Protein AF-A0A2D9JR56-F1 (afdb_monomer)

Nearest PDB structures (foldseek):
  1wwp-assembly1_B  TM=2.506E-01  e=1.871E+00  Thermus thermophilus HB8
  4zwt-assembly1_A  TM=2.641E-01  e=5.170E+00  Tequatrovirus T4

Foldseek 3Di:
DDPDDDDPVLQVVLLVVLCVLLPPVLADDPVNLVVLLVDALVVLVVLLVLLVVLLVVLVVLVVVCVVVVHQLLVSLLVSDLVSFDPPSVLSVVSVVSNVPSVSHHSVSSVVSSVSSSSSSVNSSVSSVVSSVVNVVVD

Secondary structure (DSSP, 8-state):
----PPPHHHHHHHHHHHHHHHTT-SS--HHHHHHHHTS-HHHHHHHHHHHHHHHHHHHHHHHHHHHTT--HHHHHHHS-GGGS-SGGGHHHHHHHHHHTGGG--HHHHHHHHHHHHHHHHHHHHHHHHHHHHHHT--

Mean predicted aligned error: 6.78 Å

Solvent-accessible surface area (backbone atoms only — not comparable to full-atom values): 7668 Å² total; per-residue (Å²): 135,82,80,83,74,80,50,74,67,56,54,54,52,52,42,52,55,51,50,64,72,47,60,80,59,38,52,60,50,69,69,60,52,54,58,55,66,76,51,53,42,67,55,28,46,50,53,22,51,51,35,51,51,46,47,52,51,53,52,50,52,52,52,53,30,61,77,67,73,47,60,48,44,58,52,58,58,62,55,58,60,88,73,41,55,76,61,92,48,45,33,57,52,51,50,50,51,44,79,38,50,95,76,52,52,48,64,53,40,46,56,51,52,51,40,50,48,46,18,37,51,41,40,25,55,52,26,48,50,52,20,54,56,49,63,71,77,108

Sequence (138 aa):
MLGVVPSHNEVTTRRQAVRKVLDGRDIFSATRAAEFATHSAEHCRRAAHNTAQVARHIRARIRLAVGAQQSLADVVADISLDLITADHGWRDIFAGLRARRDRHDDVTSADTVEQYLRYLEHRETALLSLYRNKSKQH

Structure (mmCIF, N/CA/C/O backbone):
data_AF-A0A2D9JR56-F1
#
_entry.id   AF-A0A2D9JR56-F1
#
loop_
_atom_site.group_PDB
_atom_site.id
_atom_site.type_symbol
_atom_site.label_atom_id
_atom_site.label_alt_id
_atom_site.label_comp_id
_atom_site.label_asym_id
_atom_site.label_entity_id
_atom_site.label_seq_id
_atom_site.pdbx_PDB_ins_code
_atom_site.Cartn_x
_atom_site.Cartn_y
_atom_site.Cartn_z
_atom_site.occup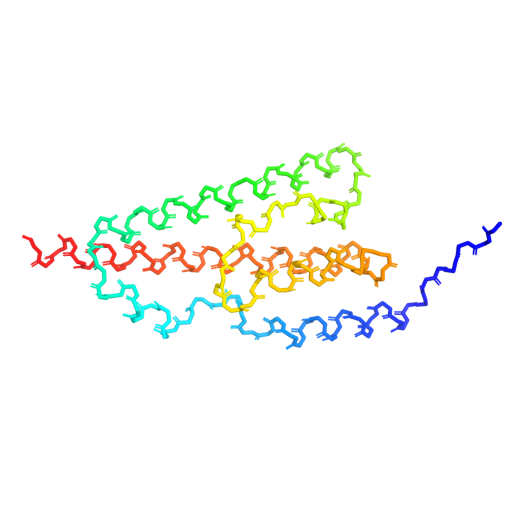ancy
_atom_site.B_iso_or_equiv
_atom_site.auth_seq_id
_atom_site.auth_comp_id
_atom_site.auth_asym_id
_atom_site.auth_atom_id
_atom_site.pdbx_PDB_model_num
ATOM 1 N N . MET A 1 1 ? -23.377 -3.701 29.939 1.00 40.38 1 MET A N 1
ATOM 2 C CA . MET A 1 1 ? -22.518 -4.611 29.152 1.00 40.38 1 MET A CA 1
ATOM 3 C C . MET A 1 1 ? -21.080 -4.162 29.353 1.00 40.38 1 MET A C 1
ATOM 5 O O . MET A 1 1 ? -20.757 -3.055 28.949 1.00 40.38 1 MET A O 1
ATOM 9 N N . LEU A 1 2 ? -20.265 -4.935 30.073 1.00 42.19 2 LEU A N 1
ATOM 10 C CA . LEU A 1 2 ? -18.855 -4.608 30.306 1.00 42.19 2 LEU A CA 1
ATOM 11 C C . LEU A 1 2 ? -18.060 -5.025 29.065 1.00 42.19 2 LEU A C 1
ATOM 13 O O . LEU A 1 2 ? -18.043 -6.205 28.720 1.00 42.19 2 LEU A O 1
ATOM 17 N N . GLY A 1 3 ? -17.460 -4.058 28.370 1.00 43.72 3 GLY A N 1
ATOM 18 C CA . GLY A 1 3 ? -16.547 -4.335 27.265 1.00 43.72 3 GLY A CA 1
ATOM 19 C C . GLY A 1 3 ? -15.349 -5.120 27.789 1.00 43.72 3 GLY A C 1
ATOM 20 O O . GLY A 1 3 ? -14.660 -4.663 28.699 1.00 43.72 3 GLY A O 1
ATOM 21 N N . VAL A 1 4 ? -15.130 -6.320 27.253 1.00 49.97 4 VAL A N 1
ATOM 22 C CA . VAL A 1 4 ? -13.950 -7.129 27.566 1.00 49.97 4 VAL A CA 1
ATOM 23 C C . VAL A 1 4 ? -12.743 -6.396 26.994 1.00 49.97 4 VAL A C 1
ATOM 25 O O . VAL A 1 4 ? -12.514 -6.412 25.786 1.00 49.97 4 VAL A O 1
ATOM 28 N N . VAL A 1 5 ? -12.001 -5.702 27.855 1.00 56.56 5 VAL A N 1
ATOM 29 C CA . VAL A 1 5 ? -10.730 -5.089 27.470 1.00 56.56 5 VAL A CA 1
ATOM 30 C C . VAL A 1 5 ? -9.735 -6.232 27.249 1.00 56.56 5 VAL A C 1
ATOM 32 O O . VAL A 1 5 ? -9.512 -7.016 28.176 1.00 56.56 5 VAL A O 1
ATOM 35 N N . PRO A 1 6 ? -9.161 -6.382 26.043 1.00 61.84 6 PRO A N 1
ATOM 36 C CA . PRO A 1 6 ? -8.207 -7.447 25.774 1.00 61.84 6 PRO A CA 1
ATOM 37 C C . PRO A 1 6 ? -6.993 -7.312 26.696 1.00 61.84 6 PRO A C 1
ATOM 39 O O . PRO A 1 6 ? -6.444 -6.224 26.878 1.00 61.84 6 PRO A O 1
ATOM 42 N N . SER A 1 7 ? -6.571 -8.430 27.285 1.00 71.00 7 SER A N 1
ATOM 43 C CA . SER A 1 7 ? -5.397 -8.466 28.158 1.00 71.00 7 SER A CA 1
ATOM 44 C C . SER A 1 7 ? -4.133 -8.070 27.385 1.00 71.00 7 SER A C 1
ATOM 46 O O . SER A 1 7 ? -3.984 -8.387 26.203 1.00 71.00 7 SER A O 1
ATOM 48 N N . HIS A 1 8 ? -3.178 -7.428 28.063 1.00 68.94 8 HIS A N 1
ATOM 49 C CA . HIS A 1 8 ? -1.878 -7.031 27.504 1.00 68.94 8 HIS A CA 1
ATOM 50 C C . HIS A 1 8 ? -1.150 -8.188 26.783 1.00 68.94 8 HIS A C 1
ATOM 52 O O . HIS A 1 8 ? -0.486 -7.987 25.761 1.00 68.94 8 HIS A O 1
ATOM 58 N N . ASN A 1 9 ? -1.327 -9.420 27.270 1.00 73.00 9 ASN A N 1
ATOM 59 C CA . ASN A 1 9 ? -0.738 -10.615 26.668 1.00 73.00 9 ASN A CA 1
ATOM 60 C C . ASN A 1 9 ? -1.380 -10.974 25.310 1.00 73.00 9 ASN A C 1
ATOM 62 O O . ASN A 1 9 ? -0.697 -11.388 24.372 1.00 73.00 9 ASN A O 1
ATOM 66 N N . GLU A 1 10 ? -2.690 -10.755 25.163 1.00 68.69 10 GLU A N 1
ATOM 67 C CA . GLU A 1 10 ? -3.402 -10.990 23.901 1.00 68.69 10 GLU A CA 1
ATOM 68 C C . GLU A 1 10 ? -3.013 -9.969 22.835 1.00 68.69 10 GLU A C 1
ATOM 70 O O . GLU A 1 10 ? -2.822 -10.330 21.674 1.00 68.69 10 GLU A O 1
ATOM 75 N N . VAL A 1 11 ? -2.853 -8.704 23.232 1.00 67.94 11 VAL A N 1
ATOM 76 C CA . VAL A 1 11 ? -2.402 -7.627 22.341 1.00 67.94 11 VAL A CA 1
ATOM 77 C C . VAL A 1 11 ? -1.008 -7.939 21.792 1.00 67.94 11 VAL A C 1
ATOM 79 O O . VAL A 1 11 ? -0.788 -7.902 20.581 1.00 67.94 11 VAL A O 1
ATOM 82 N N . THR A 1 12 ? -0.084 -8.334 22.666 1.00 74.62 12 THR A N 1
ATOM 83 C CA . THR A 1 12 ? 1.292 -8.686 22.286 1.00 74.62 12 THR A CA 1
ATOM 84 C C . THR A 1 12 ? 1.330 -9.892 21.343 1.00 74.62 12 THR A C 1
ATOM 86 O O . THR A 1 12 ? 2.007 -9.859 20.314 1.00 74.62 12 THR A O 1
ATOM 89 N N . THR A 1 13 ? 0.536 -10.926 21.635 1.00 76.38 13 THR A N 1
ATOM 90 C CA . THR A 1 13 ? 0.446 -12.137 20.803 1.00 76.38 13 THR A CA 1
ATOM 91 C C . THR A 1 13 ? -0.112 -11.830 19.410 1.00 76.38 13 THR A C 1
ATOM 93 O O . THR A 1 13 ? 0.426 -12.294 18.402 1.00 76.38 13 THR A O 1
ATOM 96 N N . ARG A 1 14 ? -1.168 -11.007 19.322 1.00 72.25 14 ARG A N 1
ATOM 97 C CA . ARG A 1 14 ? -1.761 -10.592 18.038 1.00 72.25 14 ARG A CA 1
ATOM 98 C C . ARG A 1 14 ? -0.774 -9.784 17.198 1.00 72.25 14 ARG A C 1
ATOM 100 O O . ARG A 1 14 ? -0.633 -10.067 16.008 1.00 72.25 14 ARG A O 1
ATOM 107 N N . ARG A 1 15 ? -0.038 -8.852 17.815 1.00 72.06 15 ARG A N 1
ATOM 108 C CA . ARG A 1 15 ? 1.013 -8.078 17.134 1.00 72.06 15 ARG A CA 1
ATOM 109 C C . ARG A 1 15 ? 2.117 -8.969 16.584 1.00 72.06 15 ARG A C 1
ATOM 111 O O . ARG A 1 15 ? 2.483 -8.821 15.424 1.00 72.06 15 ARG A O 1
ATOM 118 N N . GLN A 1 16 ? 2.606 -9.933 17.364 1.00 76.94 16 GLN A N 1
ATOM 119 C CA . GLN A 1 16 ? 3.628 -10.875 16.894 1.00 76.94 16 GLN A CA 1
ATOM 120 C C . GLN A 1 16 ? 3.142 -11.726 15.713 1.00 76.94 16 GLN A C 1
ATOM 122 O O . GLN A 1 16 ? 3.886 -11.923 14.753 1.00 76.94 16 GLN A O 1
ATOM 127 N N . ALA A 1 17 ? 1.889 -12.191 15.743 1.00 75.12 17 ALA A N 1
ATOM 128 C CA . ALA A 1 17 ? 1.309 -12.957 14.643 1.00 75.12 17 ALA A CA 1
ATOM 129 C C . ALA A 1 17 ? 1.213 -12.130 13.351 1.00 75.12 17 ALA A C 1
ATOM 131 O O . ALA A 1 17 ? 1.599 -12.611 12.286 1.00 75.12 17 ALA A O 1
ATOM 132 N N . VAL A 1 18 ? 0.759 -10.875 13.441 1.00 74.62 18 VAL A N 1
ATOM 133 C CA . VAL A 1 18 ? 0.695 -9.970 12.284 1.00 74.62 18 VAL A CA 1
ATOM 134 C C . VAL A 1 18 ? 2.094 -9.617 11.791 1.00 74.62 18 VAL A C 1
ATOM 136 O O . VAL A 1 18 ? 2.358 -9.739 10.599 1.00 74.62 18 VAL A O 1
ATOM 139 N N . ARG A 1 19 ? 3.031 -9.295 12.689 1.00 76.19 19 ARG A N 1
ATOM 140 C CA . ARG A 1 19 ? 4.431 -9.034 12.332 1.00 76.19 19 ARG A CA 1
ATOM 141 C C . ARG A 1 19 ? 5.040 -10.200 11.554 1.00 76.19 19 ARG A C 1
ATOM 143 O O . ARG A 1 19 ? 5.660 -9.968 10.528 1.00 76.19 19 ARG A O 1
ATOM 150 N N . LYS A 1 20 ? 4.798 -11.442 11.983 1.00 79.62 20 LYS A N 1
ATOM 151 C CA . LYS A 1 20 ? 5.274 -12.651 11.293 1.00 79.62 20 LYS A CA 1
ATOM 152 C C . LYS A 1 20 ? 4.658 -12.831 9.901 1.00 79.62 20 LYS A C 1
ATOM 154 O O . LYS A 1 20 ? 5.330 -13.321 9.004 1.00 79.62 20 LYS A O 1
ATOM 159 N N . VAL A 1 21 ? 3.388 -12.461 9.712 1.00 77.25 21 VAL A N 1
ATOM 160 C CA . VAL A 1 21 ? 2.731 -12.502 8.390 1.00 77.25 21 VAL A CA 1
ATOM 161 C C . VAL A 1 21 ? 3.313 -11.446 7.452 1.00 77.25 21 VAL A C 1
ATOM 163 O O . VAL A 1 21 ? 3.435 -11.703 6.254 1.00 77.25 21 VAL A O 1
ATOM 166 N N . LEU A 1 22 ? 3.654 -10.277 7.992 1.00 78.38 22 LEU A N 1
ATOM 167 C CA . LEU A 1 22 ? 4.131 -9.129 7.227 1.00 78.38 22 LEU A CA 1
ATOM 168 C C . LEU A 1 22 ? 5.648 -9.123 6.983 1.00 78.38 22 LEU A C 1
ATOM 170 O O . LEU A 1 22 ? 6.107 -8.394 6.109 1.00 78.38 22 LEU A O 1
ATOM 174 N N . ASP A 1 23 ? 6.413 -9.936 7.710 1.00 80.44 23 ASP A N 1
ATOM 175 C CA . ASP A 1 23 ? 7.873 -9.963 7.626 1.00 80.44 23 ASP A CA 1
ATOM 176 C C . ASP A 1 23 ? 8.367 -10.182 6.183 1.00 80.44 23 ASP A C 1
ATOM 178 O O . ASP A 1 23 ? 7.912 -11.086 5.475 1.00 80.44 23 ASP A O 1
ATOM 182 N N . GLY A 1 24 ? 9.255 -9.297 5.720 1.00 70.00 24 GLY A N 1
ATOM 183 C CA . GLY A 1 24 ? 9.790 -9.280 4.353 1.00 70.00 24 GLY A CA 1
ATOM 184 C C . GLY A 1 24 ? 8.810 -8.865 3.243 1.00 70.00 24 GLY A C 1
ATOM 185 O O . GLY A 1 24 ? 9.200 -8.862 2.074 1.00 70.00 24 GLY A O 1
ATOM 186 N N . ARG A 1 25 ? 7.550 -8.515 3.557 1.00 77.31 25 ARG A N 1
ATOM 187 C CA . ARG A 1 25 ? 6.547 -8.046 2.570 1.00 77.31 25 ARG A CA 1
ATOM 188 C C . ARG A 1 25 ? 6.554 -6.536 2.348 1.00 77.31 25 ARG A C 1
ATOM 190 O O . ARG A 1 25 ? 5.862 -6.056 1.452 1.00 77.31 25 ARG A O 1
ATOM 197 N N . ASP A 1 26 ? 7.321 -5.796 3.140 1.00 74.81 26 ASP A N 1
ATOM 198 C CA . ASP A 1 26 ? 7.587 -4.372 2.937 1.00 74.81 26 ASP A CA 1
ATOM 199 C C . ASP A 1 26 ? 8.536 -4.117 1.756 1.00 74.81 26 ASP A C 1
ATOM 201 O O . ASP A 1 26 ? 8.623 -2.997 1.266 1.00 74.81 26 ASP A O 1
ATOM 205 N N . ILE A 1 27 ? 9.193 -5.154 1.233 1.00 78.94 27 ILE A N 1
ATOM 206 C CA . ILE A 1 27 ? 10.083 -5.056 0.078 1.00 78.94 27 ILE A CA 1
ATOM 207 C C . ILE A 1 27 ? 9.335 -5.433 -1.204 1.00 78.94 27 ILE A C 1
ATOM 209 O O . ILE A 1 27 ? 8.650 -6.454 -1.295 1.00 78.94 27 ILE A O 1
ATOM 213 N N . PHE A 1 28 ? 9.511 -4.623 -2.249 1.00 80.56 28 PHE A N 1
ATOM 214 C CA . PHE A 1 28 ? 9.055 -4.976 -3.588 1.00 80.56 28 PHE A CA 1
ATOM 215 C C . PHE A 1 28 ? 9.898 -6.130 -4.148 1.00 80.56 28 PHE A C 1
ATOM 217 O O . PHE A 1 28 ? 11.088 -5.966 -4.415 1.00 80.56 28 PHE A O 1
ATOM 224 N N . SER A 1 29 ? 9.289 -7.310 -4.299 1.00 80.00 29 SER A N 1
ATOM 225 C CA . SER A 1 29 ? 10.032 -8.524 -4.654 1.00 80.00 29 SER A CA 1
ATOM 226 C C . SER A 1 29 ? 10.686 -8.475 -6.035 1.00 80.00 29 SER A C 1
ATOM 228 O O . SER A 1 29 ? 10.152 -7.909 -6.992 1.00 80.00 29 SER A O 1
ATOM 230 N N . ALA A 1 30 ? 11.822 -9.168 -6.156 1.00 80.31 30 ALA A N 1
ATOM 231 C CA . ALA A 1 30 ? 12.541 -9.325 -7.418 1.00 80.31 30 ALA A CA 1
ATOM 232 C C . ALA A 1 30 ? 11.669 -9.967 -8.512 1.00 80.31 30 ALA A C 1
ATOM 234 O O . ALA A 1 30 ? 11.736 -9.547 -9.664 1.00 80.31 30 ALA A O 1
ATOM 235 N N . THR A 1 31 ? 10.801 -10.921 -8.154 1.00 82.56 31 THR A N 1
ATOM 236 C CA . THR A 1 31 ? 9.851 -11.548 -9.087 1.00 82.56 31 THR A CA 1
ATOM 237 C C . THR A 1 31 ? 8.900 -10.520 -9.692 1.00 82.56 31 THR A C 1
ATOM 239 O O . THR A 1 31 ? 8.772 -10.443 -10.912 1.00 82.56 31 THR A O 1
ATOM 242 N N . ARG A 1 32 ? 8.298 -9.654 -8.866 1.00 83.94 32 ARG A N 1
ATOM 243 C CA . ARG A 1 32 ? 7.440 -8.572 -9.367 1.00 83.94 32 ARG A CA 1
ATOM 244 C C . ARG A 1 32 ? 8.225 -7.539 -10.168 1.00 83.94 32 ARG A C 1
ATOM 246 O O . ARG A 1 32 ? 7.739 -7.067 -11.191 1.00 83.94 32 ARG A O 1
ATOM 253 N N . ALA A 1 33 ? 9.449 -7.210 -9.763 1.00 81.69 33 ALA A N 1
ATOM 254 C CA . ALA A 1 33 ? 10.307 -6.325 -10.548 1.00 81.69 33 ALA A CA 1
ATOM 255 C C . ALA A 1 33 ? 10.624 -6.902 -11.941 1.00 81.69 33 ALA A C 1
ATOM 257 O O . ALA A 1 33 ? 10.592 -6.161 -12.924 1.00 81.69 33 ALA A O 1
ATOM 258 N N . ALA A 1 34 ? 10.864 -8.213 -12.041 1.00 83.62 34 ALA A N 1
ATOM 259 C CA . ALA A 1 34 ? 11.093 -8.905 -13.308 1.00 83.62 34 ALA A CA 1
ATOM 260 C C . ALA A 1 34 ? 9.845 -8.902 -14.208 1.00 83.62 34 ALA A C 1
ATOM 262 O O . ALA A 1 34 ? 9.962 -8.666 -15.409 1.00 83.62 34 ALA A O 1
ATOM 263 N N . GLU A 1 35 ? 8.647 -9.069 -13.640 1.00 85.38 35 GLU A N 1
ATOM 264 C CA . GLU A 1 35 ? 7.389 -8.911 -14.384 1.00 85.38 35 GLU A CA 1
ATOM 265 C C . GLU A 1 35 ? 7.255 -7.493 -14.957 1.00 85.38 35 GLU A C 1
ATOM 267 O O . GLU A 1 35 ? 6.968 -7.315 -16.138 1.00 85.38 35 GLU A O 1
ATOM 272 N N . PHE A 1 36 ? 7.533 -6.454 -14.165 1.00 83.38 36 PHE A N 1
ATOM 273 C CA . PHE A 1 36 ? 7.513 -5.074 -14.661 1.00 83.38 36 PHE A CA 1
ATOM 274 C C . PHE A 1 36 ? 8.625 -4.778 -15.674 1.00 83.38 36 PHE A C 1
ATOM 276 O O . PHE A 1 36 ? 8.466 -3.905 -16.529 1.00 83.38 36 PHE A O 1
ATOM 283 N N . ALA A 1 37 ? 9.730 -5.524 -15.652 1.00 81.50 37 ALA A N 1
ATOM 284 C CA . ALA A 1 37 ? 10.794 -5.380 -16.636 1.00 81.50 37 ALA A CA 1
ATOM 285 C C . ALA A 1 37 ? 10.363 -5.790 -18.058 1.00 81.50 37 ALA A C 1
ATOM 287 O O . ALA A 1 37 ? 10.976 -5.319 -19.016 1.00 81.50 37 ALA A O 1
ATOM 288 N N . THR A 1 38 ? 9.297 -6.580 -18.233 1.00 88.12 38 THR A N 1
ATOM 289 C CA . THR A 1 38 ? 8.746 -6.907 -19.566 1.00 88.12 38 THR A CA 1
ATOM 290 C C . THR A 1 38 ? 7.833 -5.808 -20.124 1.00 88.12 38 THR A C 1
ATOM 292 O O . THR A 1 38 ? 7.546 -5.785 -21.319 1.00 88.12 38 THR A O 1
ATOM 295 N N . HIS A 1 39 ? 7.419 -4.852 -19.289 1.00 89.38 39 HIS A N 1
ATOM 296 C CA . HIS A 1 39 ? 6.526 -3.767 -19.678 1.00 89.38 39 HIS A CA 1
ATOM 297 C C . HIS A 1 39 ? 7.275 -2.596 -20.342 1.00 89.38 39 HIS A C 1
ATOM 299 O O . HIS A 1 39 ? 8.505 -2.468 -20.271 1.00 89.38 39 HIS A O 1
ATOM 305 N N . SER A 1 40 ? 6.520 -1.707 -20.999 1.00 91.88 40 SER A N 1
ATOM 306 C CA . SER A 1 40 ? 7.067 -0.485 -21.600 1.00 91.88 40 SER A CA 1
ATOM 307 C C . SER A 1 40 ? 7.512 0.528 -20.538 1.00 91.88 40 SER A C 1
ATOM 309 O O . SER A 1 40 ? 7.005 0.540 -19.415 1.00 91.88 40 SER A O 1
ATOM 311 N N . ALA A 1 41 ? 8.437 1.425 -20.899 1.00 91.31 41 ALA A N 1
ATOM 312 C CA . ALA A 1 41 ? 8.901 2.490 -20.004 1.00 91.31 41 ALA A CA 1
ATOM 313 C C . ALA A 1 41 ? 7.727 3.332 -19.467 1.00 91.31 41 ALA A C 1
ATOM 315 O O . ALA A 1 41 ? 7.608 3.567 -18.264 1.00 91.31 41 ALA A O 1
ATOM 316 N N . GLU A 1 42 ? 6.805 3.709 -20.350 1.00 92.56 42 GLU A N 1
ATOM 317 C CA . GLU A 1 42 ? 5.628 4.494 -19.990 1.00 92.56 42 GLU A CA 1
ATOM 318 C C . GLU A 1 42 ? 4.674 3.734 -19.050 1.00 92.56 42 GLU A C 1
ATOM 320 O O . GLU A 1 42 ? 4.078 4.331 -18.152 1.00 92.56 42 GLU A O 1
ATOM 325 N N . HIS A 1 43 ? 4.563 2.408 -19.190 1.00 92.94 43 HIS A N 1
ATOM 326 C CA . HIS A 1 43 ? 3.817 1.594 -18.233 1.00 92.94 43 HIS A CA 1
ATOM 327 C C . HIS A 1 43 ? 4.443 1.679 -16.833 1.00 92.94 43 HIS A C 1
ATOM 329 O O . HIS A 1 43 ? 3.726 1.941 -15.867 1.00 92.94 43 HIS A O 1
ATOM 335 N N . CYS A 1 44 ? 5.769 1.540 -16.714 1.00 91.00 44 CYS A N 1
ATOM 336 C CA . CYS A 1 44 ? 6.471 1.683 -15.434 1.00 91.00 44 CYS A CA 1
ATOM 337 C C . CYS A 1 44 ? 6.269 3.079 -14.821 1.00 91.00 44 CYS A C 1
ATOM 339 O O . CYS A 1 44 ? 6.016 3.191 -13.621 1.00 91.00 44 CYS A O 1
ATOM 341 N N . ARG A 1 45 ? 6.307 4.143 -15.640 1.00 93.94 45 ARG A N 1
ATOM 342 C CA . ARG A 1 45 ? 6.059 5.526 -15.195 1.00 93.94 45 ARG A CA 1
ATOM 343 C C . ARG A 1 45 ? 4.649 5.700 -14.630 1.00 93.94 45 ARG A C 1
ATOM 345 O O . ARG A 1 45 ? 4.492 6.239 -13.534 1.00 93.94 45 ARG A O 1
ATOM 352 N N . ARG A 1 46 ? 3.624 5.223 -15.346 1.00 94.25 46 ARG A N 1
ATOM 353 C CA . ARG A 1 46 ? 2.230 5.281 -14.877 1.00 94.25 46 ARG A CA 1
ATOM 354 C C . ARG A 1 46 ? 2.025 4.460 -13.608 1.00 94.25 46 ARG A C 1
ATOM 356 O O . ARG A 1 46 ? 1.400 4.945 -12.671 1.00 94.25 46 ARG A O 1
ATOM 363 N N . ALA A 1 47 ? 2.588 3.256 -13.543 1.00 91.56 47 ALA A N 1
ATOM 364 C CA . ALA A 1 47 ? 2.502 2.408 -12.358 1.00 91.56 47 ALA A CA 1
ATOM 365 C C . ALA A 1 47 ? 3.164 3.061 -11.130 1.00 91.56 47 ALA A C 1
ATOM 367 O O . ALA A 1 47 ? 2.593 3.023 -10.037 1.00 91.56 47 ALA A O 1
ATOM 368 N N . ALA A 1 48 ? 4.320 3.714 -11.305 1.00 93.56 48 ALA A N 1
ATOM 369 C CA . ALA A 1 48 ? 4.973 4.483 -10.246 1.00 93.56 48 ALA A CA 1
ATOM 370 C C . ALA A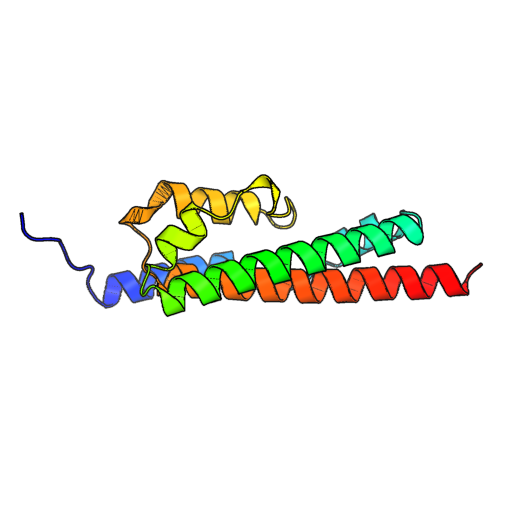 1 48 ? 4.093 5.653 -9.781 1.00 93.56 48 ALA A C 1
ATOM 372 O O . ALA A 1 48 ? 3.854 5.811 -8.586 1.00 93.56 48 ALA A O 1
ATOM 373 N N . HIS A 1 49 ? 3.535 6.423 -10.721 1.00 94.19 49 HIS A N 1
ATOM 374 C CA . HIS A 1 49 ? 2.649 7.541 -10.400 1.00 94.19 49 HIS A CA 1
ATOM 375 C C . HIS A 1 49 ? 1.406 7.098 -9.618 1.00 94.19 49 HIS A C 1
ATOM 377 O O . HIS A 1 49 ? 1.079 7.699 -8.593 1.00 94.19 49 HIS A O 1
ATOM 383 N N . ASN A 1 50 ? 0.751 6.024 -10.063 1.00 92.31 50 ASN A N 1
ATOM 384 C CA . ASN A 1 50 ? -0.415 5.456 -9.390 1.00 92.31 50 ASN A CA 1
ATOM 385 C C . ASN A 1 50 ? -0.055 4.977 -7.976 1.00 92.31 50 ASN A C 1
ATOM 387 O O . ASN A 1 50 ? -0.774 5.261 -7.022 1.00 92.31 50 ASN A O 1
ATOM 391 N N . THR A 1 51 ? 1.094 4.313 -7.821 1.00 93.56 51 THR A N 1
ATOM 392 C CA . THR A 1 51 ? 1.610 3.868 -6.514 1.00 93.56 51 THR A CA 1
ATOM 393 C C . THR A 1 51 ? 1.801 5.058 -5.562 1.00 93.56 51 THR A C 1
ATOM 395 O O . THR A 1 51 ? 1.313 5.033 -4.430 1.00 93.56 51 THR A O 1
ATOM 398 N N . ALA A 1 52 ? 2.404 6.147 -6.045 1.00 93.88 52 ALA A N 1
ATOM 399 C CA . ALA A 1 52 ? 2.594 7.374 -5.274 1.00 93.88 52 ALA A CA 1
ATOM 400 C C . ALA A 1 52 ? 1.262 8.050 -4.897 1.00 93.88 52 ALA A C 1
ATOM 402 O O . ALA A 1 52 ? 1.106 8.569 -3.788 1.00 93.88 52 ALA A O 1
ATOM 403 N N . GLN A 1 53 ? 0.283 8.058 -5.811 1.00 94.12 53 GLN A N 1
ATOM 404 C CA . GLN A 1 53 ? -1.058 8.588 -5.552 1.00 94.12 53 GLN A CA 1
ATOM 405 C C . GLN A 1 53 ? -1.772 7.807 -4.445 1.00 94.12 53 GLN A C 1
ATOM 407 O O . GLN A 1 53 ? -2.313 8.428 -3.529 1.00 94.12 53 GLN A O 1
ATOM 412 N N . VAL A 1 54 ? -1.714 6.472 -4.478 1.00 92.19 54 VAL A N 1
ATOM 413 C CA . VAL A 1 54 ? -2.279 5.613 -3.426 1.00 92.19 54 VAL A CA 1
ATOM 414 C C . VAL A 1 54 ? -1.623 5.909 -2.076 1.00 92.19 54 VAL A C 1
ATOM 416 O O . VAL A 1 54 ? -2.326 6.156 -1.096 1.00 92.19 54 VAL A O 1
ATOM 419 N N . ALA A 1 55 ? -0.288 5.974 -2.020 1.00 94.25 55 ALA A N 1
ATOM 420 C CA . ALA A 1 55 ? 0.427 6.280 -0.781 1.00 94.25 55 ALA A CA 1
ATOM 421 C C . ALA A 1 55 ? 0.032 7.654 -0.207 1.00 94.25 55 ALA A C 1
ATOM 423 O O . ALA A 1 55 ? -0.194 7.791 0.998 1.00 94.25 55 ALA A O 1
ATOM 424 N N . ARG A 1 56 ? -0.099 8.681 -1.062 1.00 94.31 56 ARG A N 1
ATOM 425 C CA . ARG A 1 56 ? -0.575 10.015 -0.652 1.00 94.31 56 ARG A CA 1
ATOM 426 C C . ARG A 1 56 ? -2.005 9.977 -0.123 1.00 94.31 56 ARG A C 1
ATOM 428 O O . ARG A 1 56 ? -2.272 10.588 0.909 1.00 94.31 56 ARG A O 1
ATOM 435 N N . HIS A 1 57 ? -2.898 9.258 -0.799 1.00 92.25 57 HIS A N 1
ATOM 436 C CA . HIS A 1 57 ? -4.292 9.130 -0.387 1.00 92.25 57 HIS A CA 1
ATOM 437 C C . HIS A 1 57 ? -4.412 8.479 0.998 1.00 92.25 57 HIS A C 1
ATOM 439 O O . HIS A 1 57 ? -5.069 9.026 1.884 1.00 92.25 57 HIS A O 1
ATOM 445 N N . ILE A 1 58 ? -3.708 7.365 1.217 1.00 91.75 58 ILE A N 1
ATOM 446 C CA . ILE A 1 58 ? -3.693 6.661 2.505 1.00 91.75 58 ILE A CA 1
ATOM 447 C C . ILE A 1 58 ? -3.130 7.567 3.610 1.00 91.75 58 ILE A C 1
ATOM 449 O O . ILE A 1 58 ? -3.768 7.737 4.646 1.00 91.75 58 ILE A O 1
ATOM 453 N N . ARG A 1 59 ? -1.991 8.235 3.377 1.00 93.25 59 ARG A N 1
ATOM 454 C CA . ARG A 1 59 ? -1.411 9.190 4.343 1.00 93.25 59 ARG A CA 1
ATOM 455 C C . ARG A 1 59 ? -2.371 10.332 4.685 1.00 93.25 59 ARG A C 1
ATOM 457 O O . ARG A 1 59 ? -2.462 10.717 5.848 1.00 93.25 59 ARG A O 1
ATOM 464 N N . ALA A 1 60 ? -3.086 10.874 3.700 1.00 91.81 60 ALA A N 1
ATOM 465 C CA . ALA A 1 60 ? -4.068 11.932 3.926 1.00 91.81 60 ALA A CA 1
ATOM 466 C C . ALA A 1 60 ? -5.233 11.446 4.801 1.00 91.81 60 ALA A C 1
ATOM 468 O O . ALA A 1 60 ? -5.601 12.128 5.755 1.00 91.81 60 ALA A O 1
ATOM 469 N N . ARG A 1 61 ? -5.761 10.246 4.533 1.00 90.25 61 ARG A N 1
ATOM 470 C CA . ARG A 1 61 ? -6.824 9.629 5.342 1.00 90.25 61 ARG A CA 1
ATOM 471 C C . ARG A 1 61 ? -6.391 9.406 6.790 1.00 90.25 61 ARG A C 1
ATOM 473 O O . ARG A 1 61 ? -7.128 9.777 7.694 1.00 90.25 61 ARG A O 1
ATOM 480 N N . ILE A 1 62 ? -5.179 8.895 7.008 1.00 89.62 62 ILE A N 1
ATOM 481 C CA . ILE A 1 62 ? -4.617 8.713 8.356 1.00 89.62 62 ILE A CA 1
ATOM 482 C C . ILE A 1 62 ? -4.496 10.056 9.080 1.00 89.62 62 ILE A C 1
ATOM 484 O O . ILE A 1 62 ? -4.906 10.171 10.228 1.00 89.62 62 ILE A O 1
ATOM 488 N N . ARG A 1 63 ? -3.971 11.096 8.417 1.00 90.31 63 ARG A N 1
ATOM 489 C CA . ARG A 1 63 ? -3.842 12.434 9.022 1.00 90.31 63 ARG A CA 1
ATOM 490 C C . ARG A 1 63 ? -5.191 13.015 9.440 1.00 90.31 63 ARG A C 1
ATOM 492 O O . ARG A 1 63 ? -5.289 13.572 10.529 1.00 90.31 63 ARG A O 1
ATOM 499 N N . LEU A 1 64 ? -6.213 12.875 8.594 1.00 89.38 64 LEU A N 1
ATOM 500 C CA . LEU A 1 64 ? -7.573 13.314 8.917 1.00 89.38 64 LEU A CA 1
ATOM 501 C C . LEU A 1 64 ? -8.124 12.569 10.134 1.00 89.38 64 LEU A C 1
ATOM 503 O O . LEU A 1 64 ? -8.674 13.198 11.031 1.00 89.38 64 LEU A O 1
ATOM 507 N N . ALA A 1 65 ? -7.918 11.256 10.195 1.00 87.00 65 ALA A N 1
ATOM 508 C CA . ALA A 1 65 ? -8.374 10.437 11.308 1.00 87.00 65 ALA A CA 1
ATOM 509 C C . ALA A 1 65 ? -7.681 10.783 12.627 1.00 87.00 65 ALA A C 1
ATOM 511 O O . ALA A 1 65 ? -8.349 10.922 13.646 1.00 87.00 65 ALA A O 1
ATOM 512 N N . VAL A 1 66 ? -6.362 11.007 12.599 1.00 85.75 66 VAL A N 1
ATOM 513 C CA . VAL A 1 66 ? -5.603 11.477 13.767 1.00 85.75 66 VAL A CA 1
ATOM 514 C C . VAL A 1 66 ? -6.143 12.825 14.251 1.00 85.75 66 VAL A C 1
ATOM 516 O O . VAL A 1 66 ? -6.373 12.996 15.445 1.00 85.75 66 VAL A O 1
ATOM 519 N N . GLY A 1 67 ? -6.407 13.767 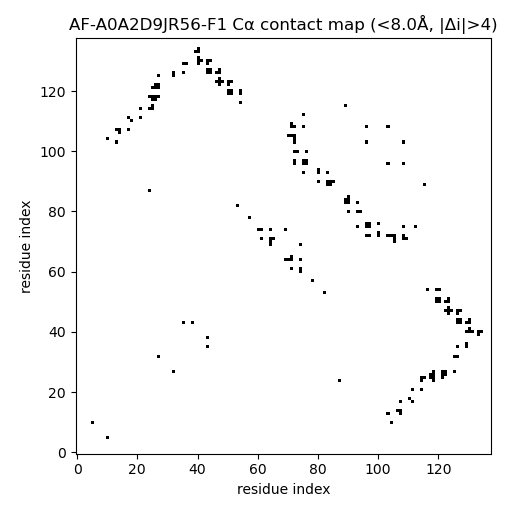13.337 1.00 86.50 67 GLY A N 1
ATOM 520 C CA . GLY A 1 67 ? -7.001 15.063 13.682 1.00 86.50 67 GLY A CA 1
ATOM 521 C C . GLY A 1 67 ? -8.420 14.957 14.252 1.00 86.50 67 GLY A C 1
ATOM 522 O O . GLY A 1 67 ? -8.795 15.747 15.113 1.00 86.50 67 GLY A O 1
ATOM 523 N N . ALA A 1 68 ? -9.187 13.961 13.809 1.00 87.75 68 ALA A N 1
ATOM 524 C CA . ALA A 1 68 ? -10.546 13.688 14.265 1.00 87.75 68 ALA A CA 1
ATOM 525 C C . ALA A 1 68 ? -10.624 12.721 15.465 1.00 87.75 68 ALA A C 1
ATOM 527 O O . ALA A 1 68 ? -11.727 12.352 15.858 1.00 87.75 68 ALA A O 1
ATOM 528 N N . GLN A 1 69 ? -9.484 12.29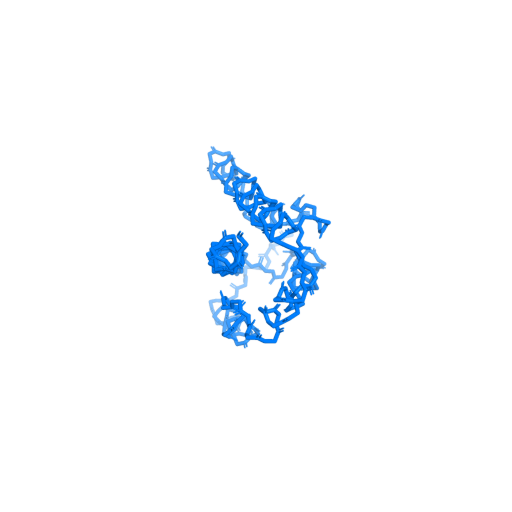3 16.029 1.00 86.06 69 GLN A N 1
ATOM 529 C CA . GLN A 1 69 ? -9.401 11.270 17.086 1.00 86.06 69 GLN A CA 1
ATOM 530 C C . GLN A 1 69 ? -10.152 9.968 16.738 1.00 86.06 69 GLN A C 1
ATOM 532 O O . GLN A 1 69 ? -10.701 9.292 17.606 1.00 86.06 69 GLN A O 1
ATOM 537 N N . GLN A 1 70 ? -10.189 9.622 15.452 1.00 86.50 70 GLN A N 1
ATOM 538 C CA . GLN A 1 70 ? -10.805 8.394 14.961 1.00 86.50 70 GLN A CA 1
ATOM 539 C C . GLN A 1 70 ? -9.861 7.206 15.146 1.00 86.50 70 GLN A C 1
ATOM 541 O O . GLN A 1 70 ? -8.646 7.332 14.972 1.00 86.50 70 GLN A O 1
ATOM 546 N N . SER A 1 71 ? -10.439 6.039 15.441 1.00 86.25 71 SER A N 1
ATOM 547 C CA . SER A 1 71 ? -9.701 4.778 15.482 1.00 86.25 71 SER A CA 1
ATOM 548 C C . SER A 1 71 ? -9.088 4.486 14.114 1.00 86.25 71 SER A C 1
ATOM 550 O O . SER A 1 71 ? -9.736 4.603 13.072 1.00 86.25 71 SER A O 1
ATOM 552 N N . LEU A 1 72 ? -7.826 4.069 14.107 1.00 84.56 72 LEU A N 1
ATOM 553 C CA . LEU A 1 72 ? -7.137 3.698 12.878 1.00 84.56 72 LEU A CA 1
ATOM 554 C C . LEU A 1 72 ? -7.721 2.419 12.261 1.00 84.56 72 LEU A C 1
ATOM 556 O O . LEU A 1 72 ? -7.694 2.271 11.038 1.00 84.56 72 LEU A O 1
ATOM 560 N N . ALA A 1 73 ? -8.296 1.529 13.074 1.00 83.50 73 ALA A N 1
ATOM 561 C CA . ALA A 1 73 ? -9.050 0.379 12.581 1.00 83.50 73 ALA A CA 1
ATOM 562 C C . ALA A 1 73 ? -10.246 0.806 11.705 1.00 83.50 73 ALA A C 1
ATOM 564 O O . ALA A 1 73 ? -10.489 0.190 10.665 1.00 83.50 73 ALA A O 1
ATOM 565 N N . ASP A 1 74 ? -10.933 1.899 12.056 1.00 83.56 74 ASP A N 1
ATOM 566 C CA . ASP A 1 74 ? -12.028 2.460 11.248 1.00 83.56 74 ASP A CA 1
ATOM 567 C C . ASP A 1 74 ? -11.515 3.036 9.928 1.00 83.56 74 ASP A C 1
ATOM 569 O O . ASP A 1 74 ? -12.086 2.808 8.863 1.00 83.56 74 ASP A O 1
ATOM 573 N N . VAL A 1 75 ? -10.361 3.702 9.961 1.00 85.19 75 VAL A N 1
ATOM 574 C CA . VAL A 1 75 ? -9.714 4.195 8.738 1.00 85.19 75 VAL A CA 1
ATOM 575 C C . VAL A 1 75 ? -9.377 3.045 7.799 1.00 85.19 75 VAL A C 1
ATOM 577 O O . VAL A 1 75 ? -9.656 3.133 6.605 1.00 85.19 75 VAL A O 1
ATOM 580 N N . VAL A 1 76 ? -8.791 1.962 8.314 1.00 85.88 76 VAL A N 1
ATOM 581 C CA . VAL A 1 76 ? -8.466 0.763 7.524 1.00 85.88 76 VAL A CA 1
ATOM 582 C C . VAL A 1 76 ? -9.735 0.109 6.969 1.00 85.88 76 VAL A C 1
ATOM 584 O O . VAL A 1 76 ? -9.760 -0.306 5.802 1.00 85.88 76 VAL A O 1
ATOM 587 N N . ALA A 1 77 ? -10.810 0.077 7.762 1.00 82.94 77 ALA A N 1
ATOM 588 C CA . ALA A 1 77 ? -12.134 -0.350 7.319 1.00 82.94 77 ALA A CA 1
ATOM 589 C C . ALA A 1 77 ? -12.670 0.476 6.143 1.00 82.94 77 ALA A C 1
ATOM 591 O O . ALA A 1 77 ? -13.339 -0.084 5.276 1.00 82.94 77 ALA A O 1
ATOM 592 N N . ASP A 1 78 ? -12.270 1.741 6.031 1.00 85.19 78 ASP A N 1
ATOM 593 C CA . ASP A 1 78 ? -12.692 2.645 4.963 1.00 85.19 78 ASP A CA 1
ATOM 594 C C . ASP A 1 78 ? -11.768 2.665 3.726 1.00 85.19 78 ASP A C 1
ATOM 596 O O . ASP A 1 78 ? -12.228 3.006 2.636 1.00 85.19 78 ASP A O 1
ATOM 600 N N . ILE A 1 79 ? -10.480 2.288 3.822 1.00 8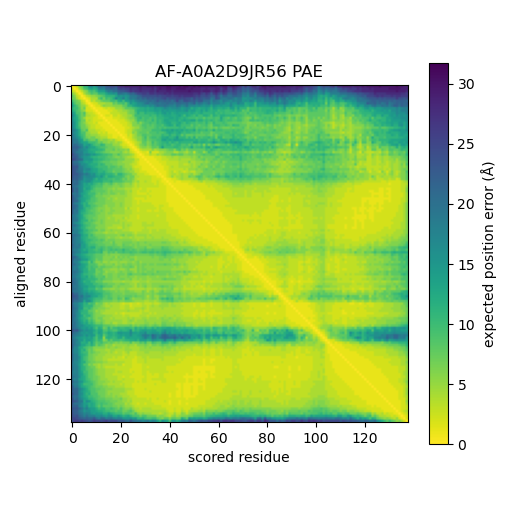6.12 79 ILE A N 1
ATOM 601 C CA . ILE A 1 79 ? -9.544 2.316 2.665 1.00 86.12 79 ILE A CA 1
ATOM 602 C C . ILE A 1 79 ? -9.954 1.307 1.587 1.00 86.12 79 ILE A C 1
ATOM 604 O O . ILE A 1 79 ? -9.665 0.119 1.726 1.00 86.12 79 ILE A O 1
ATOM 608 N N . SER A 1 80 ? -10.588 1.774 0.505 1.00 86.06 80 SER A N 1
ATOM 609 C CA . SER A 1 80 ? -11.060 0.918 -0.593 1.00 86.06 80 SER A CA 1
ATOM 610 C C . SER A 1 80 ? -10.023 -0.134 -1.006 1.00 86.06 80 SER A C 1
ATOM 612 O O . SER A 1 80 ? -8.888 0.200 -1.352 1.00 86.06 80 SER A O 1
ATOM 614 N N . LEU A 1 81 ? -10.428 -1.411 -0.993 1.00 87.56 81 LEU A N 1
ATOM 615 C CA . LEU A 1 81 ? -9.551 -2.533 -1.345 1.00 87.56 81 LEU A CA 1
ATOM 616 C C . LEU A 1 81 ? -9.086 -2.486 -2.802 1.00 87.56 81 LEU A C 1
ATOM 618 O O . LEU A 1 81 ? -8.069 -3.090 -3.122 1.00 87.56 81 LEU A O 1
ATOM 622 N N . ASP A 1 82 ? -9.783 -1.754 -3.671 1.00 88.00 82 ASP A N 1
ATOM 623 C CA . ASP A 1 82 ? -9.370 -1.574 -5.065 1.00 88.00 82 ASP A CA 1
ATOM 624 C C . ASP A 1 82 ? -8.161 -0.635 -5.206 1.00 88.00 82 ASP A C 1
ATOM 626 O O . ASP A 1 82 ? -7.484 -0.644 -6.230 1.00 88.00 82 ASP A O 1
ATO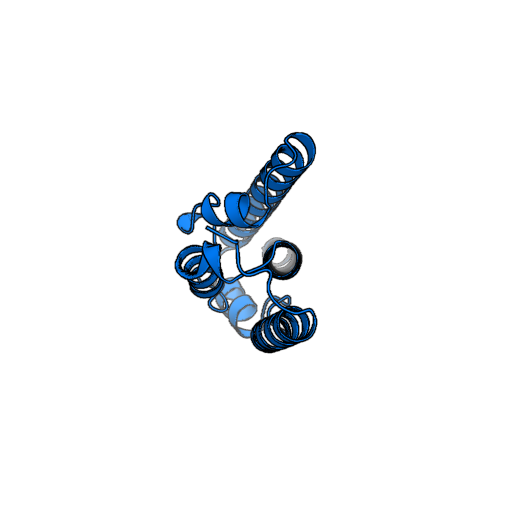M 630 N N . LEU A 1 83 ? -7.847 0.139 -4.160 1.00 84.12 83 LEU A N 1
ATOM 631 C CA . LEU A 1 83 ? -6.604 0.908 -4.060 1.00 84.12 83 LEU A CA 1
ATOM 632 C C . LEU A 1 83 ? -5.435 0.054 -3.552 1.00 84.12 83 LEU A C 1
ATOM 634 O O . LEU A 1 83 ? -4.277 0.466 -3.653 1.00 84.12 83 LEU A O 1
ATOM 638 N N . ILE A 1 84 ? -5.721 -1.116 -2.975 1.00 88.31 84 ILE A N 1
ATOM 639 C CA . ILE A 1 84 ? -4.706 -2.009 -2.430 1.00 88.31 84 ILE A CA 1
ATOM 640 C C . ILE A 1 84 ? -4.203 -2.920 -3.541 1.00 88.31 84 ILE A C 1
ATOM 642 O O . ILE A 1 84 ? -4.983 -3.573 -4.234 1.00 88.31 84 ILE A O 1
ATOM 646 N N . THR A 1 85 ? -2.884 -2.973 -3.725 1.00 82.88 85 THR A N 1
ATOM 647 C CA . THR A 1 85 ? -2.318 -3.857 -4.742 1.00 82.88 85 THR A CA 1
ATOM 648 C C . THR A 1 85 ? -2.618 -5.324 -4.416 1.00 82.88 85 THR A C 1
ATOM 650 O O . THR A 1 85 ? -2.629 -5.741 -3.257 1.00 82.88 85 THR A O 1
ATOM 653 N N . ALA A 1 86 ? -2.836 -6.127 -5.457 1.00 79.25 86 ALA A N 1
ATOM 654 C CA . ALA A 1 86 ? -2.936 -7.580 -5.329 1.00 79.25 86 ALA A CA 1
ATOM 655 C C . ALA A 1 86 ? -1.570 -8.236 -5.043 1.00 79.25 86 ALA A C 1
ATOM 657 O O . ALA A 1 86 ? -1.489 -9.432 -4.768 1.00 79.25 86 ALA A O 1
ATOM 658 N N . ASP A 1 87 ? -0.484 -7.463 -5.111 1.00 79.56 87 ASP A N 1
ATOM 659 C CA . ASP A 1 87 ? 0.856 -7.940 -4.79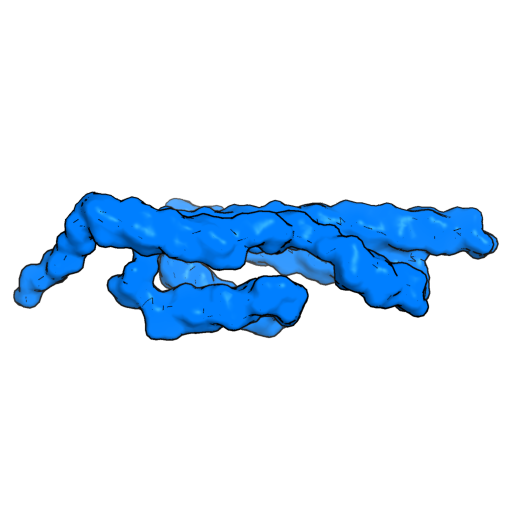8 1.00 79.56 87 ASP A CA 1
ATOM 660 C C . ASP A 1 87 ? 0.941 -8.401 -3.342 1.00 79.56 87 ASP A C 1
ATOM 662 O O . ASP A 1 87 ? 0.383 -7.776 -2.441 1.00 79.56 87 ASP A O 1
ATOM 666 N N . HIS A 1 88 ? 1.665 -9.496 -3.111 1.00 75.25 88 HIS A N 1
ATOM 667 C CA . HIS A 1 88 ? 1.983 -9.992 -1.769 1.00 75.25 88 HIS A CA 1
ATOM 668 C C . HIS A 1 88 ? 0.767 -10.198 -0.847 1.00 75.25 88 HIS A C 1
ATOM 670 O O . HIS A 1 88 ? 0.915 -10.158 0.374 1.00 75.25 88 HIS A O 1
ATOM 676 N N . GLY A 1 89 ? -0.425 -10.443 -1.403 1.00 83.62 89 GLY A N 1
ATOM 677 C CA . GLY A 1 89 ? -1.645 -10.648 -0.617 1.00 83.62 89 GLY A CA 1
ATOM 678 C C . GLY A 1 89 ? -2.044 -9.430 0.221 1.00 83.62 89 GLY A C 1
ATOM 679 O O . GLY A 1 89 ? -2.784 -9.582 1.189 1.00 83.62 89 GLY A O 1
ATOM 680 N N . TRP A 1 90 ? -1.564 -8.223 -0.115 1.00 89.56 90 TRP A N 1
ATOM 681 C CA . TRP A 1 90 ? -1.906 -7.001 0.620 1.00 89.56 90 TRP A CA 1
ATOM 682 C C . TRP A 1 90 ? -3.417 -6.774 0.654 1.00 89.56 90 TRP A C 1
ATOM 684 O O . TRP A 1 90 ? -3.964 -6.443 1.705 1.00 89.56 90 TRP A O 1
ATOM 694 N N . ARG A 1 91 ? -4.115 -7.039 -0.457 1.00 90.25 91 ARG A N 1
ATOM 695 C CA . ARG A 1 91 ? -5.582 -6.979 -0.508 1.00 90.25 91 ARG A CA 1
ATOM 696 C C . ARG A 1 91 ? -6.236 -7.921 0.508 1.00 90.25 91 ARG A C 1
ATOM 698 O O . ARG A 1 91 ? -7.159 -7.497 1.197 1.00 90.25 91 ARG A O 1
ATOM 705 N N . ASP A 1 92 ? -5.738 -9.148 0.643 1.00 88.94 92 ASP A N 1
ATOM 706 C CA . ASP A 1 92 ? -6.275 -10.146 1.578 1.00 88.94 92 ASP A CA 1
ATOM 707 C C . ASP A 1 92 ? -5.974 -9.789 3.034 1.00 88.94 92 ASP A C 1
ATOM 709 O O . ASP A 1 92 ? -6.815 -9.983 3.909 1.00 88.94 92 ASP A O 1
ATOM 713 N N . ILE A 1 93 ? -4.798 -9.215 3.301 1.00 87.88 93 ILE A N 1
ATOM 714 C CA . ILE A 1 93 ? -4.425 -8.709 4.626 1.00 87.88 93 ILE A CA 1
ATOM 715 C C . ILE A 1 93 ? -5.377 -7.584 5.038 1.00 87.88 93 ILE A C 1
ATOM 717 O O . ILE A 1 93 ? -5.968 -7.646 6.116 1.00 87.88 93 ILE A O 1
ATOM 721 N N . PHE A 1 94 ? -5.575 -6.587 4.170 1.00 88.88 94 PHE A N 1
ATOM 722 C CA . PHE A 1 94 ? -6.520 -5.505 4.440 1.00 88.88 94 PHE A CA 1
ATOM 723 C C . PHE A 1 94 ? -7.942 -6.054 4.583 1.00 88.88 94 PHE A C 1
ATOM 725 O O . PHE A 1 94 ? -8.609 -5.729 5.558 1.00 88.88 94 PHE A O 1
ATOM 732 N N . ALA A 1 95 ? -8.396 -6.947 3.698 1.00 89.06 95 ALA A N 1
ATOM 733 C CA . ALA A 1 95 ? -9.705 -7.590 3.817 1.00 89.06 95 ALA A CA 1
ATOM 734 C C . ALA A 1 95 ? -9.870 -8.347 5.148 1.00 89.06 95 ALA A C 1
ATOM 736 O O . ALA A 1 95 ? -10.918 -8.252 5.786 1.00 89.06 95 ALA A O 1
ATOM 737 N N . GLY A 1 96 ? -8.827 -9.045 5.601 1.00 85.75 96 GLY A N 1
ATOM 738 C CA . GLY A 1 96 ? -8.789 -9.742 6.883 1.00 85.75 96 GLY A CA 1
ATOM 739 C C . GLY A 1 96 ? -8.882 -8.795 8.079 1.00 85.75 96 GLY A C 1
ATOM 740 O O . GLY A 1 96 ? -9.655 -9.070 8.999 1.00 85.75 96 GLY A O 1
ATOM 741 N N . LEU A 1 97 ? -8.165 -7.665 8.042 1.00 84.06 97 LEU A N 1
ATOM 742 C CA . LEU A 1 97 ? -8.276 -6.612 9.057 1.00 84.06 97 LEU A CA 1
ATOM 743 C C . LEU A 1 97 ? -9.696 -6.040 9.111 1.00 84.06 97 LEU A C 1
ATOM 745 O O . LEU A 1 97 ? -10.254 -5.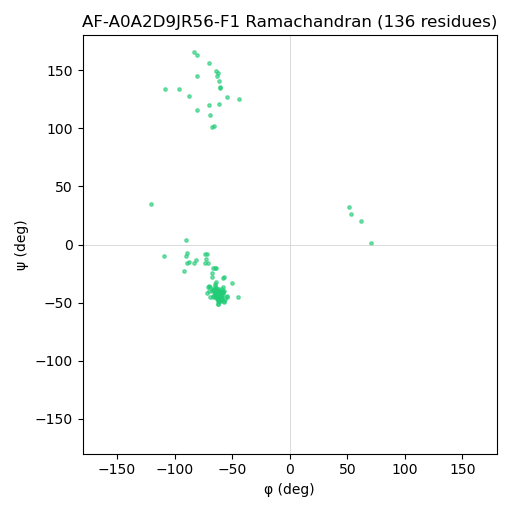906 10.199 1.00 84.06 97 LEU A O 1
ATOM 749 N N . ARG A 1 98 ? -10.319 -5.784 7.950 1.00 86.19 98 ARG A N 1
ATOM 750 C CA . ARG A 1 98 ? -11.711 -5.307 7.870 1.00 86.19 98 ARG A CA 1
ATOM 751 C C . ARG A 1 98 ? -12.701 -6.312 8.454 1.00 86.19 98 ARG A C 1
ATOM 753 O O . ARG A 1 98 ? -13.545 -5.950 9.266 1.00 86.19 98 ARG A O 1
ATOM 760 N N . ALA A 1 99 ? -12.588 -7.580 8.060 1.00 83.06 99 ALA A N 1
ATOM 761 C CA . ALA A 1 99 ? -13.494 -8.647 8.488 1.00 83.06 99 ALA A CA 1
ATOM 762 C C . ALA A 1 99 ? -13.410 -8.941 9.995 1.00 83.06 99 ALA A C 1
ATOM 764 O O . ALA A 1 99 ? -14.322 -9.533 10.568 1.00 83.06 99 ALA A O 1
ATOM 765 N N . ARG A 1 100 ? -12.306 -8.551 10.640 1.00 77.06 100 ARG A N 1
ATOM 766 C CA . ARG A 1 100 ? -12.042 -8.773 12.064 1.00 77.06 100 ARG A CA 1
ATOM 767 C C . ARG A 1 100 ? -11.837 -7.456 12.813 1.00 77.06 100 ARG A C 1
ATOM 769 O O . ARG A 1 100 ? -11.050 -7.423 13.756 1.00 77.06 100 ARG A O 1
ATOM 776 N N . ARG A 1 101 ? -12.560 -6.401 12.415 1.00 71.31 101 ARG A N 1
ATOM 777 C CA . ARG A 1 101 ? -12.490 -5.050 13.002 1.00 71.31 101 ARG A CA 1
ATOM 778 C C . ARG A 1 101 ? -12.493 -5.064 14.534 1.00 71.31 101 ARG A C 1
ATOM 780 O O . ARG A 1 101 ? -11.625 -4.456 15.142 1.00 71.31 101 ARG A O 1
ATOM 787 N N . ASP A 1 102 ? -13.370 -5.854 15.152 1.00 68.75 102 ASP A N 1
ATOM 788 C CA . ASP A 1 102 ? -13.501 -5.916 16.619 1.00 68.75 102 ASP A CA 1
ATOM 789 C C . ASP A 1 102 ? -12.347 -6.659 17.326 1.00 68.75 102 ASP A C 1
ATOM 791 O O . ASP A 1 102 ? -12.279 -6.698 18.553 1.00 68.75 102 ASP A O 1
ATOM 795 N N . ARG A 1 103 ? -11.452 -7.315 16.572 1.00 66.31 103 ARG A N 1
ATOM 796 C CA . ARG A 1 103 ? -10.379 -8.177 17.105 1.00 66.31 103 ARG A CA 1
ATOM 797 C C . ARG A 1 103 ? -8.978 -7.586 16.954 1.00 66.31 103 ARG A C 1
ATOM 799 O O . ARG A 1 103 ? -8.037 -8.149 17.522 1.00 66.31 103 ARG A O 1
ATOM 806 N N . HIS A 1 104 ? -8.826 -6.494 16.208 1.00 65.44 104 HIS A N 1
ATOM 807 C CA . HIS A 1 104 ? -7.547 -5.821 15.988 1.00 65.44 104 HIS A CA 1
ATOM 808 C C . HIS A 1 104 ? -7.515 -4.492 16.741 1.00 65.44 104 HIS A C 1
ATOM 810 O O . HIS A 1 104 ? -8.474 -3.731 16.701 1.00 65.44 104 HIS A O 1
ATOM 816 N N . ASP A 1 105 ? -6.413 -4.224 17.443 1.00 71.69 105 ASP A N 1
ATOM 817 C CA . ASP A 1 105 ? -6.194 -2.920 18.061 1.00 71.69 105 ASP A CA 1
ATOM 818 C C . ASP A 1 105 ? -5.676 -1.907 17.023 1.00 71.69 105 ASP A C 1
ATOM 820 O O . ASP A 1 105 ? -5.189 -2.267 15.942 1.00 71.69 105 ASP A O 1
ATOM 824 N N . ASP A 1 106 ? -5.761 -0.619 17.360 1.00 79.81 106 ASP A N 1
ATOM 825 C CA . ASP A 1 106 ? -5.247 0.465 16.513 1.00 79.81 106 ASP A CA 1
ATOM 826 C C . ASP A 1 106 ? -3.759 0.305 16.201 1.00 79.81 106 ASP A C 1
ATOM 828 O O . ASP A 1 106 ? -3.309 0.706 15.132 1.00 79.81 106 ASP A O 1
ATOM 832 N N . VAL A 1 107 ? -2.999 -0.336 17.089 1.00 79.19 107 VAL A N 1
ATOM 833 C CA . VAL A 1 107 ? -1.570 -0.573 16.871 1.00 79.19 107 VAL A CA 1
ATOM 834 C C . VAL A 1 107 ? -1.324 -1.631 15.801 1.00 79.19 107 VAL A C 1
ATOM 836 O O . VAL A 1 107 ? -0.484 -1.426 14.935 1.00 79.19 107 VAL A O 1
ATOM 839 N N . THR A 1 108 ? -2.086 -2.725 15.780 1.00 83.00 108 THR A N 1
ATOM 840 C CA . THR A 1 108 ? -2.007 -3.718 14.698 1.00 83.00 108 THR A CA 1
ATOM 841 C C . THR A 1 108 ? -2.364 -3.091 13.347 1.00 83.00 108 THR A C 1
ATOM 843 O O . THR A 1 108 ? -1.725 -3.370 12.326 1.00 83.00 108 THR A O 1
ATOM 846 N N . SER A 1 109 ? -3.376 -2.219 13.343 1.00 85.44 109 SER A N 1
ATOM 847 C CA . SER A 1 109 ? -3.771 -1.456 12.157 1.00 85.44 109 SER A CA 1
ATOM 848 C C . SER A 1 109 ? -2.660 -0.493 11.725 1.00 85.44 109 SER A C 1
ATOM 850 O O . SER A 1 109 ? -2.345 -0.424 10.538 1.00 85.44 109 SER A O 1
ATOM 852 N N . ALA A 1 110 ? -2.006 0.177 12.679 1.00 84.94 110 ALA A N 1
ATOM 853 C CA . ALA A 1 110 ? -0.886 1.082 12.432 1.00 84.94 110 ALA A CA 1
ATOM 854 C C . ALA A 1 110 ? 0.310 0.359 11.824 1.00 84.94 110 ALA A C 1
ATOM 856 O O . ALA A 1 110 ? 0.771 0.760 10.758 1.00 84.94 110 ALA A O 1
ATOM 857 N N . ASP A 1 111 ? 0.744 -0.743 12.435 1.00 86.25 111 ASP A N 1
ATOM 858 C CA . ASP A 1 111 ? 1.876 -1.537 11.960 1.00 86.25 111 ASP A CA 1
ATOM 859 C C . ASP A 1 111 ? 1.642 -2.050 10.532 1.00 86.25 111 ASP A C 1
ATOM 861 O O . ASP A 1 111 ? 2.549 -2.036 9.697 1.00 86.25 111 ASP A O 1
ATOM 865 N N . THR A 1 112 ? 0.417 -2.496 10.228 1.00 88.38 112 THR A N 1
ATOM 866 C CA . THR A 1 112 ? 0.078 -3.006 8.891 1.00 88.38 112 THR A CA 1
ATOM 867 C C . THR A 1 112 ? 0.074 -1.892 7.852 1.00 88.38 112 THR A C 1
ATOM 869 O O . THR A 1 112 ? 0.634 -2.045 6.765 1.00 88.38 112 THR A O 1
ATOM 872 N N . VAL A 1 113 ? -0.540 -0.757 8.183 1.00 90.50 113 VAL A N 1
ATOM 873 C CA . VAL A 1 113 ? -0.598 0.412 7.303 1.00 90.50 113 VAL A CA 1
ATOM 874 C C . VAL A 1 113 ? 0.795 0.991 7.066 1.00 90.50 113 VAL A C 1
ATOM 876 O O . VAL A 1 113 ? 1.123 1.333 5.932 1.00 90.50 113 VAL A O 1
ATOM 879 N N . GLU A 1 114 ? 1.633 1.069 8.098 1.00 90.19 114 GLU A N 1
ATOM 880 C CA . GLU A 1 114 ? 3.012 1.532 7.978 1.00 90.19 114 GLU A CA 1
ATOM 881 C C . GLU A 1 114 ? 3.817 0.631 7.039 1.00 90.19 114 GLU A C 1
ATOM 883 O O . GLU A 1 114 ? 4.456 1.126 6.109 1.00 90.19 114 GLU A O 1
ATOM 888 N N . GLN A 1 115 ? 3.746 -0.689 7.223 1.00 90.69 115 GLN A N 1
ATOM 889 C CA . GLN A 1 115 ? 4.447 -1.627 6.346 1.00 90.69 115 GLN A CA 1
ATOM 890 C C . GLN A 1 115 ? 3.934 -1.574 4.907 1.00 90.69 115 GLN A C 1
ATOM 892 O O . GLN A 1 115 ? 4.733 -1.626 3.973 1.00 90.69 115 GLN A O 1
ATOM 897 N N . TYR A 1 116 ? 2.628 -1.388 4.704 1.00 92.88 116 TYR A N 1
ATOM 898 C CA . TYR A 1 116 ? 2.086 -1.198 3.362 1.00 92.88 116 TYR A CA 1
ATOM 899 C C . TYR A 1 116 ? 2.586 0.099 2.711 1.00 92.88 116 TYR A C 1
ATOM 901 O O . TYR A 1 116 ? 2.927 0.116 1.530 1.00 92.88 116 TYR A O 1
ATOM 909 N N . LEU A 1 117 ? 2.687 1.191 3.473 1.00 93.00 117 LEU A N 1
ATOM 910 C CA . LEU A 1 117 ? 3.251 2.446 2.972 1.00 93.00 117 LEU A CA 1
ATOM 911 C C . LEU A 1 117 ? 4.734 2.303 2.602 1.00 93.00 117 LEU A C 1
ATOM 913 O O . LEU A 1 117 ? 5.132 2.826 1.561 1.00 93.00 117 LEU A O 1
ATOM 917 N N . ARG A 1 118 ? 5.526 1.569 3.396 1.00 92.38 118 ARG A N 1
ATOM 918 C CA . ARG A 1 118 ? 6.920 1.229 3.053 1.00 92.38 118 ARG A CA 1
ATOM 919 C C . ARG A 1 118 ? 6.987 0.397 1.773 1.00 92.38 118 ARG A C 1
ATOM 921 O O . ARG A 1 118 ? 7.757 0.717 0.872 1.00 92.38 118 ARG A O 1
ATOM 928 N N . TYR A 1 119 ? 6.110 -0.596 1.638 1.00 93.44 119 TYR A N 1
ATOM 929 C CA . TYR A 1 119 ? 5.983 -1.382 0.413 1.00 93.44 119 TYR A CA 1
ATOM 930 C C . TYR A 1 119 ? 5.702 -0.514 -0.821 1.00 93.44 119 TYR A C 1
ATOM 932 O O . TYR A 1 119 ? 6.364 -0.668 -1.851 1.00 93.44 119 TYR A O 1
ATOM 940 N N . LEU A 1 120 ? 4.753 0.423 -0.731 1.00 93.81 120 LEU A N 1
ATOM 941 C CA . LEU A 1 120 ? 4.442 1.334 -1.835 1.00 93.81 120 LEU A CA 1
ATOM 942 C C . LEU A 1 120 ? 5.645 2.209 -2.210 1.00 93.81 120 LEU A C 1
ATOM 944 O O . LEU A 1 120 ? 5.888 2.426 -3.393 1.00 93.81 120 LEU A O 1
ATOM 948 N N . GLU A 1 121 ? 6.424 2.665 -1.232 1.00 93.00 121 GLU A N 1
ATOM 949 C CA . GLU A 1 121 ? 7.640 3.453 -1.461 1.00 93.00 121 GLU A CA 1
ATOM 950 C C . GLU A 1 121 ? 8.745 2.642 -2.158 1.00 93.00 121 GLU A C 1
ATOM 952 O O . GLU A 1 121 ? 9.334 3.097 -3.147 1.00 93.00 121 GLU A O 1
ATOM 957 N N . HIS A 1 122 ? 8.983 1.406 -1.712 1.00 92.62 122 HIS A N 1
ATOM 958 C CA . HIS A 1 122 ? 9.917 0.495 -2.375 1.00 92.62 122 HIS A CA 1
ATOM 959 C C . HIS A 1 122 ? 9.476 0.176 -3.809 1.00 92.62 122 HIS A C 1
ATOM 961 O O . HIS A 1 122 ? 10.293 0.204 -4.735 1.00 92.62 122 HIS A O 1
ATOM 967 N N . ARG A 1 123 ? 8.178 -0.068 -4.014 1.00 92.81 123 ARG A N 1
ATOM 968 C CA . ARG A 1 123 ? 7.588 -0.315 -5.335 1.00 92.81 123 ARG A CA 1
ATOM 969 C C . ARG A 1 123 ? 7.736 0.890 -6.258 1.00 92.81 123 ARG A C 1
ATOM 971 O O . ARG A 1 123 ? 8.174 0.727 -7.394 1.00 92.81 123 ARG A O 1
ATOM 978 N N . GLU A 1 124 ? 7.416 2.095 -5.789 1.00 94.62 124 GLU A N 1
ATOM 979 C CA . GLU A 1 124 ? 7.588 3.334 -6.556 1.00 94.62 124 GLU A CA 1
ATOM 980 C C . GLU A 1 124 ? 9.049 3.512 -6.989 1.00 94.62 124 GLU A C 1
ATOM 982 O O . GLU A 1 124 ? 9.328 3.714 -8.174 1.00 94.62 124 GLU A O 1
ATOM 987 N N . THR A 1 125 ? 9.989 3.355 -6.054 1.00 93.94 125 THR A N 1
ATOM 988 C CA . THR A 1 125 ? 11.429 3.491 -6.313 1.00 93.94 125 THR A CA 1
ATOM 989 C C . THR A 1 125 ? 11.924 2.483 -7.353 1.00 93.94 125 THR A C 1
ATOM 991 O O . THR A 1 125 ? 12.667 2.843 -8.276 1.00 93.94 125 THR A O 1
ATOM 994 N N . ALA A 1 126 ? 11.487 1.225 -7.252 1.00 92.19 126 ALA A N 1
ATOM 995 C CA . ALA A 1 126 ? 11.837 0.179 -8.208 1.00 92.19 126 ALA A CA 1
ATOM 996 C C . ALA A 1 126 ? 11.278 0.475 -9.610 1.00 92.19 126 ALA A C 1
ATOM 998 O O . ALA A 1 126 ? 12.010 0.405 -10.599 1.00 92.19 126 ALA A O 1
ATOM 999 N N . LEU A 1 127 ? 10.009 0.881 -9.706 1.00 92.88 127 LEU A N 1
ATOM 1000 C CA . LEU A 1 127 ? 9.360 1.215 -10.976 1.00 92.88 127 LEU A CA 1
ATOM 1001 C C . LEU A 1 127 ? 10.004 2.430 -11.656 1.00 92.88 127 LEU A C 1
ATOM 1003 O O . LEU A 1 127 ? 10.230 2.409 -12.868 1.00 92.88 127 LEU A O 1
ATOM 1007 N N . LEU A 1 128 ? 10.360 3.466 -10.890 1.00 94.19 128 LEU A N 1
ATOM 1008 C CA . LEU A 1 128 ? 11.094 4.624 -11.407 1.00 94.19 128 LEU A CA 1
ATOM 1009 C C . LEU A 1 128 ? 12.493 4.242 -11.898 1.00 94.19 128 LEU A C 1
ATOM 1011 O O . LEU A 1 128 ? 12.946 4.758 -12.922 1.00 94.19 128 LEU A O 1
ATOM 1015 N N . SER A 1 129 ? 13.169 3.325 -11.206 1.00 92.12 129 SER A N 1
ATOM 1016 C CA . SER A 1 129 ? 14.475 2.810 -11.629 1.00 92.12 129 SER A CA 1
ATOM 1017 C C . SER A 1 129 ? 14.369 2.037 -12.947 1.00 92.12 129 SER A C 1
ATOM 1019 O O . SER A 1 129 ? 15.140 2.296 -13.871 1.00 92.12 129 SER A O 1
ATOM 1021 N N . LEU A 1 130 ? 13.358 1.170 -13.092 1.00 91.50 130 LEU A N 1
ATOM 1022 C CA . LEU A 1 130 ? 13.071 0.463 -14.346 1.00 91.50 130 LEU A CA 1
ATOM 1023 C C . LEU A 1 130 ? 12.744 1.430 -15.493 1.00 91.50 130 LEU A C 1
ATOM 1025 O O . LEU A 1 130 ? 13.277 1.277 -16.592 1.00 91.50 130 LEU A O 1
ATOM 1029 N N . TYR A 1 131 ? 11.912 2.446 -15.239 1.00 93.12 131 TYR A N 1
ATOM 1030 C CA . TYR A 1 131 ? 11.598 3.494 -16.214 1.00 93.12 131 TYR A CA 1
ATOM 1031 C C . TYR A 1 131 ? 12.860 4.216 -16.702 1.00 93.12 131 TYR A C 1
ATOM 1033 O O . TYR A 1 131 ? 13.072 4.336 -17.910 1.00 93.12 131 TYR A O 1
ATOM 1041 N N . ARG A 1 132 ? 13.719 4.664 -15.776 1.00 92.69 132 ARG A N 1
ATOM 1042 C CA . ARG A 1 132 ? 14.973 5.360 -16.105 1.00 92.69 132 ARG A CA 1
ATOM 1043 C C . ARG A 1 132 ? 15.916 4.477 -16.916 1.00 92.69 132 ARG A C 1
ATOM 1045 O O . ARG A 1 132 ? 16.505 4.964 -17.872 1.00 92.69 132 ARG A O 1
ATOM 1052 N N . ASN A 1 133 ? 16.045 3.200 -16.558 1.00 90.94 133 ASN A N 1
ATOM 1053 C CA . ASN A 1 133 ? 16.907 2.265 -17.281 1.00 90.94 133 ASN A CA 1
ATOM 1054 C C . ASN A 1 133 ? 16.416 2.042 -18.714 1.00 90.94 133 ASN A C 1
ATOM 1056 O O . ASN A 1 133 ? 17.207 2.137 -19.646 1.00 90.94 133 ASN A O 1
ATOM 1060 N N . LY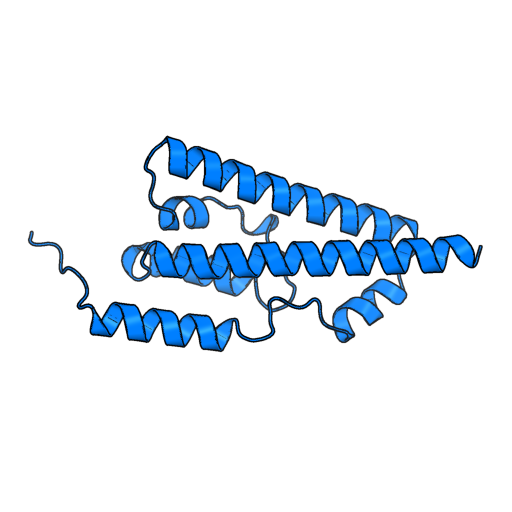S A 1 134 ? 15.109 1.836 -18.903 1.00 89.69 134 LYS A N 1
ATOM 1061 C CA . LYS A 1 134 ? 14.508 1.662 -20.234 1.00 89.69 134 LYS A CA 1
ATOM 1062 C C . LYS A 1 134 ? 14.588 2.930 -21.085 1.00 89.69 134 LYS A C 1
ATOM 1064 O O . LYS A 1 134 ? 14.870 2.845 -22.269 1.00 89.69 134 LYS A O 1
ATOM 1069 N N . SER A 1 135 ? 14.395 4.103 -20.483 1.00 87.06 135 SER A N 1
ATOM 1070 C CA . SER A 1 135 ? 14.448 5.386 -21.205 1.00 87.06 135 SER A CA 1
ATOM 1071 C C . SER A 1 135 ? 15.858 5.786 -21.648 1.00 87.06 135 SER A C 1
ATOM 1073 O O . SER A 1 135 ? 15.988 6.680 -22.465 1.00 87.06 135 SER A O 1
ATOM 1075 N N . LYS A 1 136 ? 16.909 5.166 -21.093 1.00 86.75 136 LYS A N 1
ATOM 1076 C CA . LYS A 1 136 ? 18.308 5.357 -21.521 1.00 86.75 136 LYS A CA 1
ATOM 1077 C C . LYS A 1 136 ? 18.740 4.393 -22.630 1.00 86.75 136 LYS A C 1
ATOM 1079 O O . LYS A 1 136 ? 19.809 4.576 -23.197 1.00 86.75 136 LYS A O 1
ATOM 1084 N N . GLN A 1 137 ? 17.976 3.323 -22.855 1.00 74.50 137 GLN A N 1
ATOM 1085 C CA . GLN A 1 137 ? 18.264 2.297 -23.865 1.00 74.50 137 GLN A CA 1
ATOM 1086 C C . GLN A 1 137 ? 17.641 2.620 -25.232 1.00 74.50 137 GLN A C 1
ATOM 1088 O O . GLN A 1 137 ? 17.940 1.931 -26.205 1.00 74.50 137 GLN A O 1
ATOM 1093 N N . HIS A 1 138 ? 16.784 3.640 -25.287 1.00 53.75 138 HIS A N 1
ATOM 1094 C CA . HIS A 1 138 ? 16.149 4.191 -26.481 1.00 53.75 138 HIS A CA 1
ATOM 1095 C C . HIS A 1 138 ? 16.668 5.605 -26.725 1.00 53.75 138 HIS A C 1
ATOM 1097 O O . HIS A 1 138 ? 16.730 5.988 -27.912 1.00 53.75 138 HIS A O 1
#

pLDDT: mean 83.36, std 10.79, range [40.38, 94.62]

Radius of gyration: 17.29 Å; Cα contacts (8 Å, |Δi|>4): 111; chains: 1; bounding box: 41×28×57 Å